Protein AF-A0A838PC04-F1 (afdb_monomer_lite)

Secondary structure (DSSP, 8-state):
-PPPPPHHHHHHHHHHHHTT-HHHHHHHHHTT------TT-S--HHHHHHHHT-HHHHHHHHHH---HHHHHHHHHHHHHTT-HHHHHHHHHTT--GGGS-HHHHHHTT-HHHHHHHHHTT---STT-HHHHHHHHHHHHHHHHHHHHHHHTTT---

Sequence (157 aa):
MSKTLSTAEAKHLLRLCKIGKLFEVQDWIASGNSLRVPAELKNTPLDVALDSGFHSLVELLVRNETSQDLKNRALRHSVYLKRLDFIELLVSHGADISSVPFIEVLQIWEPTIIRYFLDHGADFITDSPFAVAFNERIRTALRPWRESKEKYSNAAP

Foldseek 3Di:
DADEDDQVVQVVLLVCLLVVVQVVNVVCVVVVHDQHYDPVDPDGSLLSNVVNVPLSSNLVDLLSDPDLVVLQVSLLSCLVVVNVVSNVSSVVSPRDLQSHQLLSSVQSVDVVSNVVSVVVPHDCDVVNSVVVSVVVVCVVVVVVVVVCCVVCVVPDD

Structure (mmCIF, N/CA/C/O backbone):
data_AF-A0A838PC04-F1
#
_entry.id   AF-A0A838PC04-F1
#
loop_
_atom_site.group_PDB
_atom_site.id
_atom_site.type_symbol
_atom_site.label_atom_id
_atom_site.label_alt_id
_atom_site.label_comp_id
_atom_site.label_asym_id
_atom_site.label_entity_id
_atom_site.label_seq_id
_atom_site.pdbx_PDB_ins_code
_atom_site.Cartn_x
_atom_site.Cartn_y
_atom_site.Cartn_z
_atom_site.occupancy
_atom_site.B_iso_or_equiv
_atom_site.auth_seq_id
_atom_site.auth_comp_id
_atom_site.auth_asym_id
_atom_site.auth_atom_id
_atom_site.pdbx_PDB_model_num
ATOM 1 N N . MET A 1 1 ? -23.752 9.598 5.236 1.00 48.41 1 MET A N 1
ATOM 2 C CA . MET A 1 1 ? -22.393 10.177 5.139 1.00 48.41 1 MET A CA 1
ATOM 3 C C . MET A 1 1 ? -21.654 9.848 6.425 1.00 48.41 1 MET A C 1
ATOM 5 O O . MET A 1 1 ? -22.164 10.194 7.483 1.00 48.41 1 MET A O 1
ATOM 9 N N . SER A 1 2 ? -20.531 9.127 6.356 1.00 62.09 2 SER A N 1
ATOM 10 C CA . SER A 1 2 ? -19.748 8.790 7.553 1.00 62.09 2 SER A CA 1
ATOM 11 C C . SER A 1 2 ? -19.119 10.056 8.147 1.00 62.09 2 SER A C 1
ATOM 13 O O . SER A 1 2 ? -18.500 10.846 7.429 1.00 62.09 2 SER A O 1
ATOM 15 N N . LYS A 1 3 ? -19.333 10.277 9.445 1.00 86.19 3 LYS A N 1
ATOM 16 C CA . LYS A 1 3 ? -18.869 11.460 10.178 1.00 86.19 3 LYS A CA 1
ATOM 17 C C . LYS A 1 3 ? -17.352 11.375 10.385 1.00 86.19 3 LYS A C 1
ATOM 19 O O . LYS A 1 3 ? -16.835 10.309 10.704 1.00 86.19 3 LYS A O 1
ATOM 24 N N . THR A 1 4 ? -16.628 12.477 10.204 1.00 91.44 4 THR A N 1
ATOM 25 C CA . THR A 1 4 ? -15.207 12.551 10.588 1.00 91.44 4 THR A CA 1
ATOM 26 C C . THR A 1 4 ? -15.091 12.435 12.109 1.00 91.44 4 THR A C 1
ATOM 28 O O . THR A 1 4 ? -15.858 13.077 12.828 1.00 91.44 4 THR A O 1
ATOM 31 N N . LEU A 1 5 ? -14.159 11.613 12.593 1.00 94.31 5 LEU A N 1
ATOM 32 C CA . LEU A 1 5 ? -13.895 11.443 14.024 1.00 94.31 5 LEU A CA 1
ATOM 33 C C . LEU A 1 5 ? -13.408 12.750 14.662 1.00 94.31 5 LEU A C 1
ATOM 35 O O . LEU A 1 5 ? -12.771 13.567 13.999 1.00 94.31 5 LEU A O 1
ATOM 39 N N . SER A 1 6 ? -13.632 12.930 15.964 1.00 95.69 6 SER A N 1
ATOM 40 C CA . SER A 1 6 ? -12.895 13.952 16.715 1.00 95.69 6 SER A CA 1
ATOM 41 C C . SER A 1 6 ? -11.402 13.607 16.773 1.00 95.69 6 SER A C 1
ATOM 43 O O . SER A 1 6 ? -11.003 12.446 16.659 1.00 95.69 6 SER A O 1
ATOM 45 N N . THR A 1 7 ? -10.541 14.599 17.010 1.00 95.31 7 THR A N 1
ATOM 46 C CA . THR A 1 7 ? -9.091 14.366 17.130 1.00 95.31 7 THR A CA 1
ATOM 47 C C . THR A 1 7 ? -8.747 13.368 18.244 1.00 95.31 7 THR A C 1
ATOM 49 O O . THR A 1 7 ? -7.786 12.611 18.110 1.00 95.31 7 THR A O 1
ATOM 52 N N . ALA A 1 8 ? -9.513 13.348 19.341 1.00 95.94 8 ALA A N 1
ATOM 53 C CA . ALA A 1 8 ? -9.304 12.417 20.450 1.00 95.94 8 ALA A CA 1
ATOM 54 C C . ALA A 1 8 ? -9.661 10.973 20.060 1.00 95.94 8 ALA A C 1
ATOM 56 O O . ALA A 1 8 ? -8.845 10.072 20.256 1.00 95.94 8 ALA A O 1
ATOM 57 N N . GLU A 1 9 ? -10.828 10.765 19.442 1.00 96.44 9 GLU A N 1
ATOM 58 C CA . GLU A 1 9 ? -11.266 9.454 18.940 1.00 96.44 9 GLU A CA 1
ATOM 59 C C . GLU A 1 9 ? -10.328 8.933 17.851 1.00 96.44 9 GLU A C 1
ATOM 61 O O . GLU A 1 9 ? -9.904 7.782 17.897 1.00 96.44 9 GLU A O 1
ATOM 66 N N . ALA A 1 10 ? -9.928 9.794 16.913 1.00 96.69 10 ALA A N 1
ATOM 67 C CA . ALA A 1 10 ? -8.987 9.435 15.864 1.00 96.69 10 ALA A CA 1
ATOM 68 C C . ALA A 1 10 ? -7.638 8.998 16.450 1.00 96.69 10 ALA A C 1
ATOM 70 O O . ALA A 1 10 ? -7.128 7.938 16.100 1.00 96.69 10 ALA A O 1
ATOM 71 N N . LYS A 1 11 ? -7.072 9.754 17.401 1.00 96.81 11 LYS A N 1
ATOM 72 C CA . LYS A 1 11 ? -5.832 9.356 18.091 1.00 96.81 11 LYS A CA 1
ATOM 73 C C . LYS A 1 11 ? -5.985 8.033 18.839 1.00 96.81 11 LYS A C 1
ATOM 75 O O . LYS A 1 11 ? -5.044 7.241 18.850 1.00 96.81 11 LYS A O 1
ATOM 80 N N . HIS A 1 12 ? -7.140 7.793 19.456 1.00 97.38 12 HIS A N 1
ATOM 81 C CA . HIS A 1 12 ? -7.425 6.533 20.129 1.00 97.38 12 HIS A CA 1
ATOM 82 C C . HIS A 1 12 ? -7.448 5.361 19.137 1.00 97.38 12 HIS A C 1
ATOM 84 O O . HIS A 1 12 ? -6.694 4.407 19.322 1.00 97.38 12 HIS A O 1
ATOM 90 N N . LEU A 1 13 ? -8.198 5.475 18.038 1.00 97.38 13 LEU A N 1
ATOM 91 C CA . LEU A 1 13 ? -8.249 4.467 16.978 1.00 97.38 13 LEU A CA 1
ATOM 92 C C . LEU A 1 13 ? -6.863 4.191 16.374 1.00 97.38 13 LEU A C 1
ATOM 94 O O . LEU A 1 13 ? -6.455 3.037 16.249 1.00 97.38 13 LEU A O 1
ATOM 98 N N . LEU A 1 14 ? -6.097 5.240 16.052 1.00 97.12 14 LEU A N 1
ATOM 99 C CA . LEU A 1 14 ? -4.733 5.093 15.535 1.00 97.12 14 LEU A CA 1
ATOM 100 C C . LEU A 1 14 ? -3.818 4.391 16.544 1.00 97.12 14 LEU A C 1
ATOM 102 O O . LEU A 1 14 ? -2.966 3.596 16.150 1.00 97.12 14 LEU A O 1
ATOM 106 N N . ARG A 1 15 ? -3.995 4.644 17.848 1.00 97.25 15 ARG A N 1
ATOM 107 C CA . ARG A 1 15 ? -3.263 3.923 18.893 1.00 97.25 15 ARG A CA 1
ATOM 108 C C . ARG A 1 15 ? -3.620 2.442 18.871 1.00 97.25 15 ARG A C 1
ATOM 110 O O . ARG A 1 15 ? -2.690 1.646 18.842 1.00 97.25 15 ARG A O 1
ATOM 117 N N . LEU A 1 16 ? -4.907 2.082 18.846 1.00 97.38 16 LEU A N 1
ATOM 118 C CA . LEU A 1 16 ? -5.358 0.684 18.763 1.00 97.38 16 LEU A CA 1
ATOM 119 C C . LEU A 1 16 ? -4.746 -0.039 17.560 1.00 97.38 16 LEU A C 1
ATOM 121 O O . LEU A 1 16 ? -4.225 -1.143 17.714 1.00 97.38 16 LEU A O 1
ATOM 125 N N . CYS A 1 17 ? -4.726 0.623 16.399 1.00 96.94 17 CYS A N 1
ATOM 126 C CA . CYS A 1 17 ? -4.092 0.094 15.194 1.00 96.94 17 CYS A CA 1
ATOM 127 C C . CYS A 1 17 ? -2.588 -0.121 15.403 1.00 96.94 17 CYS A C 1
ATOM 129 O O . CYS A 1 17 ? -2.073 -1.203 15.142 1.00 96.94 17 CYS A O 1
ATOM 131 N N . LYS A 1 18 ? -1.892 0.878 15.961 1.00 95.62 18 LYS A N 1
ATOM 132 C CA . LYS A 1 18 ? -0.443 0.830 16.198 1.00 95.62 18 LYS A CA 1
ATOM 133 C C . LYS A 1 18 ? -0.023 -0.311 17.126 1.00 95.62 18 LYS A C 1
ATOM 135 O O . LYS A 1 18 ? 1.048 -0.876 16.939 1.00 95.62 18 LYS A O 1
ATOM 140 N N . ILE A 1 19 ? -0.831 -0.625 18.140 1.00 95.31 19 ILE A N 1
ATOM 141 C CA . ILE A 1 19 ? -0.557 -1.727 19.078 1.00 95.31 19 ILE A CA 1
ATOM 142 C C . ILE A 1 19 ? -1.196 -3.061 18.657 1.00 95.31 19 ILE A C 1
ATOM 144 O O . ILE A 1 19 ? -1.109 -4.027 19.409 1.00 95.31 19 ILE A O 1
ATOM 148 N N . GLY A 1 20 ? -1.831 -3.132 17.481 1.00 93.75 20 GLY A N 1
ATOM 149 C CA . GLY A 1 20 ? -2.353 -4.382 16.920 1.00 93.75 20 GLY A CA 1
ATOM 150 C C . GLY A 1 20 ? -3.580 -4.940 17.633 1.00 93.75 20 GLY A C 1
ATOM 151 O O . GLY A 1 20 ? -3.786 -6.152 17.645 1.00 93.75 20 GLY A O 1
ATOM 152 N N . LYS A 1 21 ? -4.408 -4.086 18.247 1.00 96.75 21 LYS A N 1
ATOM 153 C CA . LYS A 1 21 ? -5.631 -4.509 18.949 1.00 96.75 21 LYS A CA 1
ATOM 154 C C . LYS A 1 21 ? -6.759 -4.833 17.969 1.00 96.75 21 LYS A C 1
ATOM 156 O O . LYS A 1 21 ? -7.762 -4.132 17.917 1.00 96.75 21 LYS A O 1
ATOM 161 N N . LEU A 1 22 ? -6.581 -5.907 17.198 1.00 96.88 22 LEU A N 1
ATOM 162 C CA . LEU A 1 22 ? -7.477 -6.308 16.110 1.00 96.88 22 LEU A CA 1
ATOM 163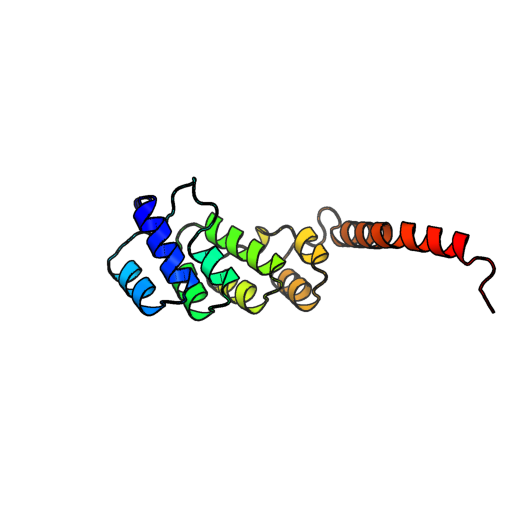 C C . LEU A 1 22 ? -8.944 -6.397 16.553 1.00 96.88 22 LEU A C 1
ATOM 165 O O . LEU A 1 22 ? -9.796 -5.800 15.907 1.00 96.88 22 LEU A O 1
ATOM 169 N N . PHE A 1 23 ? -9.222 -7.076 17.669 1.00 97.62 23 PHE A N 1
ATOM 170 C CA . PHE A 1 23 ? -10.588 -7.224 18.183 1.00 97.62 23 PHE A CA 1
ATOM 171 C C . PHE A 1 23 ? -11.209 -5.886 18.600 1.00 97.62 23 PHE A C 1
ATOM 173 O O . PHE A 1 23 ? -12.350 -5.617 18.258 1.00 97.62 23 PHE A O 1
ATOM 180 N N . GLU A 1 24 ? -10.442 -4.995 19.238 1.00 98.00 24 GLU A N 1
ATOM 181 C CA . GLU A 1 24 ? -10.946 -3.668 19.632 1.00 98.00 24 GLU A CA 1
ATOM 182 C C . GLU A 1 24 ? -11.255 -2.799 18.398 1.00 98.00 24 GLU A C 1
ATOM 184 O O . GLU A 1 24 ? -12.232 -2.053 18.384 1.00 98.00 24 GLU A O 1
ATOM 189 N N . VAL A 1 25 ? -10.459 -2.918 17.327 1.00 97.62 25 VAL A N 1
ATOM 190 C CA . VAL A 1 25 ? -10.735 -2.248 16.043 1.00 97.62 25 VAL A CA 1
ATOM 191 C C . VAL A 1 25 ? -11.940 -2.879 15.334 1.00 97.62 25 VAL A C 1
ATOM 193 O O . VAL A 1 25 ? -12.741 -2.169 14.729 1.00 97.62 25 VAL A O 1
ATOM 196 N N . GLN A 1 26 ? -12.106 -4.197 15.423 1.00 97.50 26 GLN A N 1
ATOM 197 C CA . GLN A 1 26 ? -13.269 -4.890 14.877 1.00 97.50 26 GLN A CA 1
ATOM 198 C C . GLN A 1 26 ? -14.557 -4.461 15.589 1.00 97.50 26 GLN A C 1
ATOM 200 O O . GLN A 1 26 ? -15.527 -4.120 14.915 1.00 97.50 26 GLN A O 1
ATOM 205 N N . ASP A 1 27 ? -14.546 -4.392 16.920 1.00 98.00 27 ASP A N 1
ATOM 206 C CA . ASP A 1 27 ? -15.670 -3.912 17.731 1.00 98.00 27 ASP A CA 1
ATOM 207 C C . ASP A 1 27 ? -15.985 -2.438 17.439 1.00 98.00 27 ASP A C 1
ATOM 209 O O . ASP A 1 27 ? -17.154 -2.050 17.333 1.00 98.00 27 ASP A O 1
ATOM 213 N N . TRP A 1 28 ? -14.947 -1.614 17.239 1.00 97.38 28 TRP A N 1
ATOM 214 C CA . TRP A 1 28 ? -15.085 -0.219 16.819 1.00 97.38 28 TRP A CA 1
ATOM 215 C C . TRP A 1 28 ? -15.880 -0.109 15.513 1.00 97.38 28 TRP A C 1
ATOM 217 O O . TRP A 1 28 ? -16.857 0.641 15.456 1.00 97.38 28 TRP A O 1
ATOM 227 N N . ILE A 1 29 ? -15.499 -0.884 14.491 1.00 96.06 29 ILE A N 1
ATOM 228 C CA . ILE A 1 29 ? -16.171 -0.920 13.182 1.00 96.06 29 ILE A CA 1
ATOM 229 C C . ILE A 1 29 ? -17.585 -1.504 13.303 1.00 96.06 29 ILE A C 1
ATOM 231 O O . ILE A 1 29 ? -18.527 -0.928 12.760 1.00 96.06 29 ILE A O 1
ATOM 235 N N . ALA A 1 30 ? -17.760 -2.607 14.037 1.00 96.19 30 ALA A N 1
ATOM 236 C CA . ALA A 1 30 ? -19.053 -3.270 14.228 1.00 96.19 30 ALA A CA 1
ATOM 237 C C . ALA A 1 30 ? -20.082 -2.366 14.926 1.00 96.19 30 ALA A C 1
ATOM 239 O O . ALA A 1 30 ? -21.275 -2.447 14.645 1.00 96.19 30 ALA A O 1
ATOM 240 N N . SER A 1 31 ? -19.612 -1.450 15.775 1.00 95.94 31 SER A N 1
ATOM 241 C CA . SER A 1 31 ? -20.437 -0.420 16.416 1.00 95.94 31 SER A CA 1
ATOM 242 C C . SER A 1 31 ? -20.836 0.726 15.469 1.00 95.94 31 SER A C 1
ATOM 244 O O . SER A 1 31 ? -21.484 1.681 15.894 1.00 95.94 31 SER A O 1
ATOM 246 N N . GLY A 1 32 ? -20.441 0.671 14.193 1.00 93.25 32 GLY A N 1
ATOM 247 C CA . GLY A 1 32 ? -20.729 1.695 13.190 1.00 93.25 32 GLY A CA 1
ATOM 248 C C . GLY A 1 32 ? -19.874 2.956 13.326 1.00 93.25 32 GLY A C 1
ATOM 249 O O . GLY A 1 32 ? -20.206 3.985 12.729 1.00 93.25 32 GLY A O 1
ATOM 250 N N . ASN A 1 33 ? -18.785 2.911 14.103 1.00 94.19 33 ASN A N 1
ATOM 251 C CA . ASN A 1 33 ? -17.891 4.055 14.217 1.00 94.19 33 ASN A CA 1
ATOM 252 C C . ASN A 1 33 ? -17.125 4.282 12.910 1.00 94.19 33 ASN A C 1
ATOM 254 O O . ASN A 1 33 ? -16.757 3.358 12.185 1.00 94.19 33 ASN A O 1
ATOM 258 N N . SER A 1 34 ? -16.841 5.550 12.633 1.00 94.06 34 SER A N 1
ATOM 259 C CA . SER A 1 34 ? -16.087 5.952 11.451 1.00 94.06 34 SER A CA 1
ATOM 260 C C . SER A 1 34 ? -14.608 5.564 11.551 1.00 94.06 34 SER A C 1
ATOM 262 O O . SER A 1 34 ? -14.031 5.544 12.638 1.00 94.06 34 SER A O 1
ATOM 264 N N . LEU A 1 35 ? -13.983 5.323 10.397 1.00 95.06 35 LEU A N 1
ATOM 265 C CA . LEU A 1 35 ? -12.526 5.215 10.234 1.00 95.06 35 LEU A CA 1
ATOM 266 C C . LEU A 1 35 ? -11.894 6.534 9.756 1.00 95.06 35 LEU A C 1
ATOM 268 O O . LEU A 1 35 ? -10.671 6.660 9.680 1.00 95.06 35 LEU A O 1
ATOM 272 N N . ARG A 1 36 ? -12.721 7.535 9.427 1.00 94.62 36 ARG A N 1
ATOM 273 C CA . ARG A 1 36 ? -12.270 8.794 8.836 1.00 94.62 36 ARG A CA 1
ATOM 274 C C . ARG A 1 36 ? -11.641 9.691 9.894 1.00 94.62 36 ARG A C 1
ATOM 276 O O . ARG A 1 36 ? -12.333 10.246 10.750 1.00 94.62 36 ARG A O 1
ATOM 283 N N . VAL A 1 37 ? -10.334 9.880 9.779 1.00 94.62 37 VAL A N 1
ATOM 284 C CA . VAL A 1 37 ? -9.558 10.779 10.636 1.00 94.62 37 VAL A CA 1
ATOM 285 C C . VAL A 1 37 ? -9.630 12.235 10.144 1.00 94.62 37 VAL A C 1
ATOM 287 O O . VAL A 1 37 ? -9.805 12.465 8.943 1.00 94.62 37 VAL A O 1
ATOM 290 N N . PRO A 1 38 ? -9.501 13.228 11.043 1.00 93.44 38 PRO A N 1
ATOM 291 C CA . PRO A 1 38 ? -9.331 14.629 10.666 1.00 93.44 38 PRO A CA 1
ATOM 292 C C . PRO A 1 38 ? -8.104 14.866 9.787 1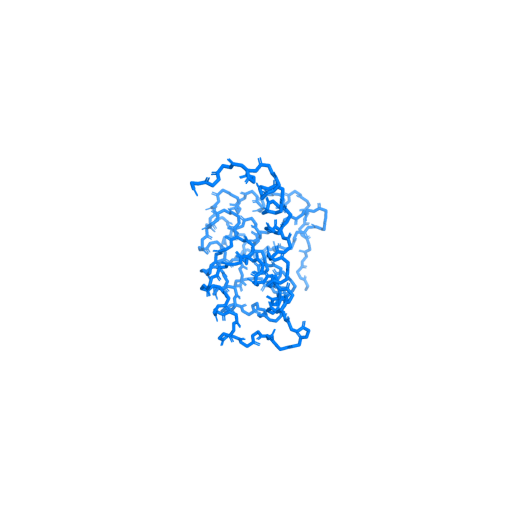.00 93.44 38 PRO A C 1
ATOM 294 O O . PRO A 1 38 ? -7.093 14.178 9.928 1.00 93.44 38 PRO A O 1
ATOM 297 N N . ALA A 1 39 ? -8.165 15.893 8.937 1.00 89.50 39 ALA A N 1
ATOM 298 C CA . ALA A 1 39 ? -7.077 16.244 8.023 1.00 89.50 39 ALA A CA 1
ATOM 299 C C . ALA A 1 39 ? -5.799 16.700 8.751 1.00 89.50 39 ALA A C 1
ATOM 301 O O . ALA A 1 39 ? -4.708 16.607 8.194 1.00 89.50 39 ALA A O 1
ATOM 302 N N . GLU A 1 40 ? -5.911 17.165 10.002 1.00 92.00 40 GLU A N 1
ATOM 303 C CA . GLU A 1 40 ? -4.742 17.543 10.809 1.00 92.00 40 GLU A CA 1
ATOM 304 C C . GLU A 1 40 ? -3.866 16.335 11.191 1.00 92.00 40 GLU A C 1
ATOM 306 O O . GLU A 1 40 ? -2.699 16.501 11.558 1.00 92.00 40 GLU A O 1
ATOM 311 N N . LEU A 1 41 ? -4.409 15.113 11.126 1.00 91.62 41 LEU A N 1
ATOM 312 C CA . LEU A 1 41 ? -3.648 13.890 11.350 1.00 91.62 41 LEU A CA 1
ATOM 313 C C . LEU A 1 41 ? -3.067 13.386 10.028 1.00 91.62 41 LEU A C 1
ATOM 315 O O . LEU A 1 41 ? -3.781 13.139 9.063 1.00 91.62 41 LEU A O 1
ATOM 319 N N . LYS A 1 42 ? -1.746 13.181 10.012 1.00 89.81 42 LYS A N 1
ATOM 320 C CA . LYS A 1 42 ? -1.024 12.709 8.820 1.00 89.81 42 LYS A CA 1
ATOM 321 C C . LYS A 1 42 ? -1.399 11.275 8.424 1.00 89.81 42 LYS A C 1
ATOM 323 O O . LYS A 1 42 ? -1.472 10.957 7.238 1.00 89.81 42 LYS A O 1
ATOM 328 N N . ASN A 1 43 ? -1.644 10.424 9.419 1.00 92.81 43 ASN A N 1
ATOM 329 C CA . ASN A 1 43 ? -1.843 8.993 9.215 1.00 92.81 43 ASN A CA 1
ATOM 330 C C . ASN A 1 43 ? -3.312 8.616 9.389 1.00 92.81 43 ASN A C 1
ATOM 332 O O . ASN A 1 43 ? -3.978 9.065 10.323 1.00 92.81 43 ASN A O 1
ATOM 336 N N . THR A 1 44 ? -3.779 7.739 8.512 1.00 94.88 44 THR A N 1
ATOM 337 C CA . THR A 1 44 ? -5.046 7.022 8.637 1.00 94.88 44 THR A CA 1
ATOM 338 C C . THR A 1 44 ? -4.827 5.696 9.370 1.00 94.88 44 THR A C 1
ATOM 340 O O . THR A 1 44 ? -3.680 5.261 9.528 1.00 94.88 44 THR A O 1
ATOM 343 N N . PRO A 1 45 ? -5.902 5.020 9.813 1.00 96.44 45 PRO A N 1
ATOM 344 C CA . PRO A 1 45 ? -5.794 3.678 10.372 1.00 96.44 45 PRO A CA 1
ATOM 345 C C . PRO A 1 45 ? -5.069 2.712 9.430 1.00 96.44 45 PRO A C 1
ATOM 347 O O . PRO A 1 45 ? -4.246 1.922 9.887 1.00 96.44 45 PRO A O 1
ATOM 350 N N . LEU A 1 46 ? -5.327 2.817 8.119 1.00 96.25 46 LEU A N 1
ATOM 351 C CA . LEU A 1 46 ? -4.747 1.929 7.118 1.00 96.25 46 LEU A CA 1
ATOM 352 C C . LEU A 1 46 ? -3.232 2.139 6.972 1.00 96.25 46 LEU A C 1
ATOM 354 O O . LEU A 1 46 ? -2.507 1.152 6.917 1.00 96.25 46 LEU A O 1
ATOM 358 N N . ASP A 1 47 ? -2.723 3.381 7.015 1.00 96.12 47 ASP A N 1
ATOM 359 C CA . ASP A 1 47 ? -1.262 3.600 6.991 1.00 96.12 47 ASP A CA 1
ATOM 360 C C . ASP A 1 47 ? -0.590 3.026 8.239 1.00 96.12 47 ASP A C 1
ATOM 362 O O . ASP A 1 47 ? 0.437 2.367 8.135 1.00 96.12 47 ASP A O 1
ATOM 366 N N . VAL A 1 48 ? -1.192 3.228 9.418 1.00 96.75 48 VAL A N 1
ATOM 367 C CA . VAL A 1 48 ? -0.643 2.689 10.670 1.00 96.75 48 VAL A CA 1
ATOM 368 C C . VAL A 1 48 ? -0.616 1.161 10.641 1.00 96.75 48 VAL A C 1
ATOM 370 O O . VAL A 1 48 ? 0.344 0.552 11.114 1.00 96.75 48 VAL A O 1
ATOM 373 N N . ALA A 1 49 ? -1.651 0.531 10.084 1.00 96.81 49 ALA A N 1
ATOM 374 C CA . ALA A 1 49 ? -1.695 -0.915 9.929 1.00 96.81 49 ALA A CA 1
ATOM 375 C C . ALA A 1 49 ? -0.596 -1.423 8.980 1.00 96.81 49 ALA A C 1
ATOM 377 O O . ALA A 1 49 ? 0.087 -2.387 9.328 1.00 96.81 49 ALA A O 1
ATOM 378 N N . LEU A 1 50 ? -0.367 -0.741 7.851 1.00 97.62 50 LEU A N 1
ATOM 379 C CA . LEU A 1 50 ? 0.724 -1.060 6.923 1.00 97.62 50 LEU A CA 1
ATOM 380 C C . LEU A 1 50 ? 2.098 -0.939 7.597 1.00 97.62 50 LEU A C 1
ATOM 382 O O . LEU A 1 50 ? 2.886 -1.882 7.534 1.00 97.62 50 LEU A O 1
ATOM 386 N N . ASP A 1 51 ? 2.345 0.161 8.315 1.00 96.12 51 ASP A N 1
ATOM 387 C CA . ASP A 1 51 ? 3.601 0.400 9.043 1.00 96.12 51 ASP A CA 1
ATOM 388 C C . ASP A 1 51 ? 3.864 -0.661 10.120 1.00 96.12 51 ASP A C 1
ATOM 390 O O . ASP A 1 51 ? 5.002 -1.065 10.353 1.00 96.12 51 ASP A O 1
ATOM 394 N N . SER A 1 52 ? 2.808 -1.125 10.794 1.00 92.44 52 SER A N 1
ATOM 395 C CA . SER A 1 52 ? 2.918 -2.168 11.823 1.00 92.44 52 SER A CA 1
ATOM 396 C C . SER A 1 52 ? 3.118 -3.577 11.255 1.00 92.44 52 SER A C 1
ATOM 398 O O . SER A 1 52 ? 3.521 -4.479 11.986 1.00 92.44 52 SER A O 1
ATOM 400 N N . GLY A 1 53 ? 2.842 -3.788 9.964 1.00 90.62 53 GLY A N 1
ATOM 401 C CA . GLY A 1 53 ? 2.966 -5.091 9.315 1.00 90.62 53 GLY A CA 1
ATOM 402 C C . GLY A 1 53 ? 1.850 -6.089 9.656 1.00 90.62 53 GLY A C 1
ATOM 403 O O . GLY A 1 53 ? 1.954 -7.260 9.290 1.00 90.62 53 GLY A O 1
ATOM 404 N N . PHE A 1 54 ? 0.783 -5.664 10.339 1.00 90.19 54 PHE A N 1
ATOM 405 C CA . PHE A 1 54 ? -0.298 -6.547 10.783 1.00 90.19 54 PHE A CA 1
ATOM 406 C C . PHE A 1 54 ? -1.298 -6.844 9.664 1.00 90.19 54 PHE A C 1
ATOM 408 O O . PHE A 1 54 ? -2.298 -6.149 9.501 1.00 90.19 54 PHE A O 1
ATOM 415 N N . HIS A 1 55 ? -1.054 -7.926 8.925 1.00 94.50 55 HIS A N 1
ATOM 416 C CA . HIS A 1 55 ? -1.832 -8.303 7.741 1.00 94.50 55 HIS A CA 1
ATOM 417 C C . HIS A 1 55 ? -3.347 -8.384 7.990 1.00 94.50 55 HIS A C 1
ATOM 419 O O . HIS A 1 55 ? -4.113 -7.745 7.277 1.00 94.50 55 HIS A O 1
ATOM 425 N N . SER A 1 56 ? -3.790 -9.059 9.056 1.00 96.69 56 SER A N 1
ATOM 426 C CA . SER A 1 56 ? -5.222 -9.153 9.392 1.00 96.69 56 SER A CA 1
ATOM 427 C C . SER A 1 56 ? -5.862 -7.798 9.706 1.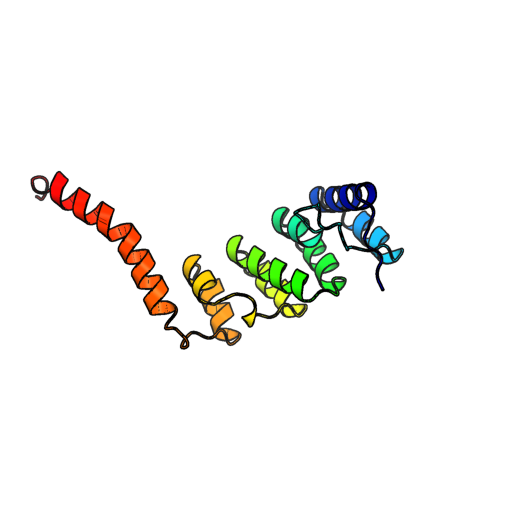00 96.69 56 SER A C 1
ATOM 429 O O . SER A 1 56 ? -7.048 -7.601 9.454 1.00 96.69 56 SER A O 1
ATOM 431 N N . LEU A 1 57 ? -5.091 -6.851 10.248 1.00 97.56 57 LEU A N 1
ATOM 432 C CA . LEU A 1 57 ? -5.578 -5.499 10.507 1.00 97.56 57 LEU A CA 1
ATOM 433 C C . LEU A 1 57 ? -5.675 -4.692 9.208 1.00 97.56 57 LEU A C 1
ATOM 435 O O . LEU A 1 57 ? -6.663 -3.990 9.011 1.00 97.56 57 LEU A O 1
ATOM 439 N N . VAL A 1 58 ? -4.688 -4.815 8.313 1.00 97.94 58 VAL A N 1
ATOM 440 C CA . VAL A 1 58 ? -4.738 -4.205 6.974 1.00 97.94 58 VAL A CA 1
ATOM 441 C C . VAL A 1 58 ? -5.958 -4.720 6.215 1.00 97.94 58 VAL A C 1
ATOM 443 O O . VAL A 1 58 ? -6.729 -3.918 5.695 1.00 97.94 58 VAL A O 1
ATOM 446 N N . GLU A 1 59 ? -6.179 -6.036 6.218 1.00 97.94 59 GLU A N 1
ATOM 447 C CA . GLU A 1 59 ? -7.323 -6.681 5.572 1.00 97.94 59 GLU A CA 1
ATOM 448 C C . GLU A 1 59 ? -8.658 -6.201 6.159 1.00 97.94 59 GLU A C 1
ATOM 450 O O . GLU A 1 59 ? -9.559 -5.808 5.416 1.00 97.94 59 GLU A O 1
ATOM 455 N N . LEU A 1 60 ? -8.781 -6.165 7.491 1.00 98.00 60 LEU A N 1
ATOM 456 C CA . LEU A 1 60 ? -9.973 -5.652 8.166 1.00 98.00 60 LEU A CA 1
ATOM 457 C C . LEU A 1 60 ? -10.270 -4.203 7.756 1.00 98.00 60 LEU A C 1
ATOM 459 O O . LEU A 1 60 ? -11.416 -3.867 7.454 1.00 98.00 60 LEU A O 1
ATOM 463 N N . LEU A 1 61 ? -9.249 -3.345 7.743 1.00 97.69 61 LEU A N 1
ATOM 464 C CA . LEU A 1 61 ? -9.408 -1.926 7.448 1.00 97.69 61 LEU A CA 1
ATOM 465 C C . LEU A 1 61 ? -9.712 -1.676 5.969 1.00 97.69 61 LEU A C 1
ATOM 467 O O . LEU A 1 61 ? -10.652 -0.944 5.681 1.00 97.69 61 LEU A O 1
ATOM 471 N N . VAL A 1 62 ? -8.994 -2.300 5.027 1.00 97.88 62 VAL A N 1
ATOM 472 C CA . VAL A 1 62 ? -9.230 -2.081 3.587 1.00 97.88 62 VAL A CA 1
ATOM 473 C C . VAL A 1 62 ? -10.607 -2.585 3.146 1.00 97.88 62 VAL A C 1
ATOM 475 O O . VAL A 1 62 ? -11.256 -1.944 2.317 1.00 97.88 62 VAL A O 1
ATOM 478 N N . ARG A 1 63 ? -11.100 -3.683 3.737 1.00 97.06 63 ARG A N 1
ATOM 479 C CA . ARG A 1 63 ? -12.455 -4.205 3.486 1.00 97.06 63 ARG A CA 1
ATOM 480 C C . ARG A 1 63 ? -13.551 -3.224 3.899 1.00 97.06 63 ARG A C 1
ATOM 482 O O . ARG A 1 63 ? -14.597 -3.191 3.260 1.00 97.06 63 ARG A O 1
ATOM 489 N N . ASN A 1 64 ? -13.308 -2.442 4.950 1.00 96.38 64 ASN A N 1
ATOM 490 C CA . ASN A 1 64 ? -14.250 -1.451 5.478 1.00 96.38 64 ASN A CA 1
ATOM 491 C C . ASN A 1 64 ? -13.947 -0.018 5.008 1.00 96.38 64 ASN A C 1
ATOM 493 O O . ASN A 1 64 ? -14.679 0.913 5.346 1.00 96.38 64 ASN A O 1
ATOM 497 N N . GLU A 1 65 ? -12.886 0.176 4.225 1.00 95.25 65 GLU A N 1
ATOM 498 C CA . GLU A 1 65 ? -12.551 1.465 3.641 1.00 95.25 65 GLU A CA 1
ATOM 499 C C . GLU A 1 65 ? -13.412 1.709 2.399 1.00 95.25 65 GLU A C 1
ATOM 501 O O . GLU A 1 65 ? -13.474 0.898 1.472 1.00 95.25 65 GLU A O 1
ATOM 506 N N . THR A 1 66 ? -14.077 2.859 2.379 1.00 92.00 66 THR A N 1
ATOM 507 C CA . THR A 1 66 ? -14.985 3.258 1.293 1.00 92.00 66 THR A CA 1
ATOM 508 C C . THR A 1 66 ? -14.367 4.317 0.390 1.00 92.00 66 THR A C 1
ATOM 510 O O . THR A 1 66 ? -14.829 4.511 -0.731 1.00 92.00 66 THR A O 1
ATOM 513 N N . SER A 1 67 ? -13.311 4.992 0.847 1.00 94.75 67 SER A N 1
ATOM 514 C CA . SER A 1 67 ? -12.594 5.992 0.069 1.00 94.75 67 SER A CA 1
ATOM 515 C C . SER A 1 67 ? -11.593 5.340 -0.883 1.00 94.75 67 SER A C 1
ATOM 517 O O . SER A 1 67 ? -10.589 4.769 -0.450 1.00 94.75 67 SER A O 1
ATOM 519 N N . GLN A 1 68 ? -11.832 5.488 -2.189 1.00 96.62 68 GLN A N 1
ATOM 520 C CA . GLN A 1 68 ? -10.893 5.041 -3.219 1.00 96.62 68 GLN A CA 1
ATOM 521 C C . GLN A 1 68 ? -9.533 5.735 -3.083 1.00 96.62 68 GLN A C 1
ATOM 523 O O . GLN A 1 68 ? -8.497 5.084 -3.187 1.00 96.62 68 GLN A O 1
ATOM 528 N N . ASP A 1 69 ? -9.526 7.031 -2.763 1.00 96.06 69 ASP A N 1
ATOM 529 C CA . ASP A 1 69 ? -8.293 7.803 -2.579 1.00 96.06 69 ASP A CA 1
ATOM 530 C C . ASP A 1 69 ? -7.425 7.230 -1.453 1.00 96.06 69 ASP A C 1
ATOM 532 O O . ASP A 1 69 ? -6.200 7.183 -1.566 1.00 96.06 69 ASP A O 1
ATOM 536 N N . LEU A 1 70 ? -8.049 6.752 -0.368 1.00 96.06 70 LEU A N 1
ATOM 537 C CA . LEU A 1 70 ? -7.321 6.138 0.742 1.00 96.06 70 LEU A CA 1
ATOM 538 C C . LEU A 1 70 ? -6.781 4.754 0.375 1.00 96.06 70 LEU A C 1
ATOM 540 O O . LEU A 1 70 ? -5.639 4.452 0.723 1.00 96.06 70 LEU A O 1
ATOM 544 N N . LYS A 1 71 ? -7.538 3.946 -0.380 1.00 97.62 71 LYS A N 1
ATOM 545 C CA . LYS A 1 71 ? -7.051 2.662 -0.914 1.00 97.62 71 LYS A CA 1
ATOM 546 C C . LYS A 1 71 ? -5.868 2.852 -1.862 1.00 97.62 71 LYS A C 1
ATOM 548 O O . LYS A 1 71 ? -4.850 2.181 -1.713 1.00 97.62 71 LYS A O 1
ATOM 553 N N . ASN A 1 72 ? -5.967 3.808 -2.780 1.00 98.06 72 ASN A N 1
ATOM 554 C CA . ASN A 1 72 ? -4.912 4.140 -3.736 1.00 98.06 72 ASN A CA 1
ATOM 555 C C . ASN A 1 72 ? -3.657 4.673 -3.028 1.00 98.06 72 ASN A C 1
ATOM 557 O O . ASN A 1 72 ? -2.536 4.256 -3.322 1.00 98.06 72 ASN A O 1
ATOM 561 N N . ARG A 1 73 ? -3.830 5.537 -2.019 1.00 96.88 73 ARG A N 1
ATOM 562 C CA . ARG A 1 73 ? -2.713 5.995 -1.185 1.00 96.88 73 ARG A CA 1
ATOM 563 C C . ARG A 1 73 ? -2.040 4.839 -0.447 1.00 96.88 73 ARG A C 1
ATOM 565 O O . ARG A 1 73 ? -0.813 4.774 -0.425 1.00 96.88 73 ARG A O 1
ATOM 572 N N . ALA A 1 74 ? -2.821 3.932 0.137 1.00 97.69 74 ALA A N 1
ATOM 573 C CA . ALA A 1 74 ? -2.308 2.748 0.820 1.00 97.69 74 ALA A CA 1
ATOM 574 C C . ALA A 1 74 ? -1.544 1.817 -0.136 1.00 97.69 74 ALA A C 1
ATOM 576 O O . ALA A 1 74 ? -0.500 1.274 0.234 1.00 97.69 74 ALA A O 1
ATOM 577 N N . LEU A 1 75 ? -2.013 1.676 -1.381 1.00 98.56 75 LEU A N 1
ATOM 578 C CA . LEU A 1 75 ? -1.330 0.900 -2.417 1.00 98.56 75 LEU A CA 1
ATOM 579 C C . LEU A 1 75 ? 0.042 1.504 -2.722 1.00 98.56 75 LEU A C 1
ATOM 581 O O . LEU A 1 75 ? 1.056 0.813 -2.629 1.00 98.56 75 LEU A O 1
ATOM 585 N N . ARG A 1 76 ? 0.089 2.813 -2.986 1.00 98.19 76 ARG A N 1
ATOM 586 C CA . ARG A 1 76 ? 1.340 3.551 -3.195 1.00 98.19 76 ARG A CA 1
ATOM 587 C C . ARG A 1 76 ? 2.291 3.421 -2.001 1.00 98.19 76 ARG A C 1
ATOM 589 O O . ARG A 1 76 ? 3.485 3.208 -2.184 1.00 98.19 76 ARG A O 1
ATOM 596 N N . HIS A 1 77 ? 1.775 3.503 -0.775 1.00 97.62 77 HIS A N 1
ATOM 597 C CA . HIS A 1 77 ? 2.577 3.302 0.432 1.00 97.62 77 HIS A CA 1
ATOM 598 C C . HIS A 1 77 ? 3.183 1.886 0.480 1.00 97.62 77 HIS A C 1
ATOM 600 O O . HIS A 1 77 ? 4.379 1.736 0.721 1.00 97.62 77 HIS A O 1
ATOM 606 N N . SER A 1 78 ? 2.403 0.855 0.152 1.00 98.12 78 SER A N 1
ATOM 607 C CA . SER A 1 78 ? 2.863 -0.543 0.124 1.00 98.12 78 SER A CA 1
ATOM 608 C C . SER A 1 78 ? 3.965 -0.801 -0.913 1.00 98.12 78 SER A C 1
ATOM 610 O O . SER A 1 78 ? 4.857 -1.618 -0.668 1.00 98.12 78 SER A O 1
ATOM 612 N N . VAL A 1 79 ? 3.964 -0.057 -2.028 1.00 98.44 79 VAL A N 1
ATOM 613 C CA . VAL A 1 79 ? 5.062 -0.044 -3.015 1.00 98.44 79 VAL A CA 1
ATOM 614 C C . VAL A 1 79 ? 6.357 0.465 -2.383 1.00 98.44 79 VAL A C 1
ATOM 616 O O . VAL A 1 79 ? 7.383 -0.207 -2.485 1.00 98.44 79 VAL A O 1
ATOM 619 N N . TYR A 1 80 ? 6.325 1.589 -1.659 1.00 97.56 80 TYR A N 1
ATOM 620 C CA . TYR A 1 80 ? 7.512 2.109 -0.965 1.00 97.56 80 TYR A CA 1
ATOM 621 C C . TYR A 1 80 ? 7.993 1.204 0.175 1.00 97.56 80 TYR A C 1
ATOM 623 O O . TYR A 1 80 ? 9.199 1.098 0.398 1.00 97.56 80 TYR A O 1
ATOM 631 N N . LEU A 1 81 ? 7.076 0.514 0.859 1.00 96.88 81 LEU A N 1
ATOM 632 C CA . LEU A 1 81 ? 7.416 -0.510 1.853 1.00 96.88 81 LEU A CA 1
ATOM 633 C C . LEU A 1 81 ? 7.996 -1.785 1.221 1.00 96.88 81 LEU A C 1
ATOM 635 O O . LEU A 1 81 ? 8.513 -2.632 1.948 1.00 96.88 81 LEU A O 1
ATOM 639 N N . LYS A 1 82 ? 7.921 -1.932 -0.111 1.00 97.62 82 LYS A N 1
ATOM 640 C CA . LYS A 1 82 ? 8.342 -3.123 -0.864 1.00 97.62 82 LYS A CA 1
ATOM 641 C C . LYS A 1 82 ? 7.619 -4.395 -0.406 1.00 97.62 82 LYS A C 1
ATOM 643 O O . LYS A 1 82 ? 8.197 -5.480 -0.360 1.00 97.62 82 LYS A O 1
ATOM 648 N N . ARG A 1 83 ? 6.338 -4.261 -0.053 1.00 97.81 83 ARG A N 1
ATOM 649 C CA . ARG A 1 83 ? 5.500 -5.339 0.491 1.00 97.81 83 ARG A CA 1
ATOM 650 C C . ARG A 1 83 ? 4.491 -5.815 -0.543 1.00 97.81 83 ARG A C 1
ATOM 652 O O . ARG A 1 83 ? 3.375 -5.306 -0.607 1.00 97.81 83 ARG A O 1
ATOM 659 N N . LEU A 1 84 ? 4.900 -6.793 -1.355 1.00 98.31 84 LEU A N 1
ATOM 660 C CA . LEU A 1 84 ? 4.042 -7.379 -2.389 1.00 98.31 84 LEU A CA 1
ATOM 661 C C . LEU A 1 84 ? 2.747 -7.962 -1.812 1.00 98.31 84 LEU A C 1
ATOM 663 O O . LEU A 1 84 ? 1.689 -7.765 -2.388 1.00 98.31 84 LEU A O 1
ATOM 667 N N . ASP A 1 85 ? 2.815 -8.588 -0.640 1.00 98.25 85 ASP A N 1
ATOM 668 C CA . ASP A 1 85 ? 1.650 -9.143 0.050 1.00 98.25 85 ASP A CA 1
ATOM 669 C C . ASP A 1 85 ? 0.588 -8.079 0.376 1.00 98.25 85 ASP A C 1
ATOM 671 O O . ASP A 1 85 ? -0.609 -8.340 0.280 1.00 98.25 85 ASP A O 1
ATOM 675 N N . PHE A 1 86 ? 1.002 -6.855 0.716 1.00 98.56 86 PHE A N 1
ATOM 676 C CA . PHE A 1 86 ? 0.073 -5.739 0.911 1.00 98.56 86 PHE A CA 1
ATOM 677 C C . PHE A 1 86 ? -0.415 -5.136 -0.401 1.00 98.56 86 PHE A C 1
ATOM 679 O O . PHE A 1 86 ? -1.575 -4.743 -0.484 1.00 98.56 86 PHE A O 1
ATOM 686 N N . ILE A 1 87 ? 0.430 -5.093 -1.432 1.00 98.69 87 ILE A N 1
ATOM 687 C CA . ILE A 1 87 ? 0.029 -4.667 -2.779 1.00 98.69 87 ILE A CA 1
ATOM 688 C C . ILE A 1 87 ? -1.089 -5.579 -3.299 1.00 98.69 87 ILE A C 1
ATOM 690 O O . ILE A 1 87 ? -2.150 -5.085 -3.676 1.00 98.69 87 ILE A O 1
ATOM 694 N N . GLU A 1 88 ? -0.884 -6.895 -3.247 1.00 98.56 88 GLU A N 1
ATOM 695 C CA . GLU A 1 88 ? -1.866 -7.912 -3.636 1.00 98.56 88 GLU A CA 1
ATOM 696 C C . GLU A 1 88 ? -3.168 -7.764 -2.847 1.00 98.56 88 GLU A C 1
ATOM 698 O O . GLU A 1 88 ? -4.249 -7.664 -3.433 1.00 98.56 88 GLU A O 1
ATOM 703 N N . LEU A 1 89 ? -3.067 -7.666 -1.518 1.00 98.50 89 LEU A N 1
ATOM 704 C CA . LEU A 1 89 ? -4.225 -7.510 -0.644 1.00 98.50 89 LEU A CA 1
ATOM 705 C C . LEU A 1 89 ? -5.036 -6.249 -0.982 1.00 98.50 89 LEU A C 1
ATOM 707 O O . LEU A 1 89 ? -6.258 -6.317 -1.118 1.00 98.50 89 LEU A O 1
ATOM 711 N N . LEU A 1 90 ? -4.383 -5.099 -1.147 1.00 98.50 90 LEU A N 1
ATOM 712 C CA . LEU A 1 90 ? -5.059 -3.834 -1.437 1.00 98.50 90 LEU A CA 1
ATOM 713 C C . LEU A 1 90 ? -5.719 -3.841 -2.821 1.00 98.50 90 LEU A C 1
ATOM 715 O O . LEU A 1 90 ? -6.864 -3.400 -2.945 1.00 98.50 90 LEU A O 1
ATOM 719 N N . VAL A 1 91 ? -5.041 -4.378 -3.842 1.00 98.38 91 VAL A N 1
ATOM 720 C CA . VAL A 1 91 ? -5.598 -4.523 -5.199 1.00 98.38 91 VAL A CA 1
ATOM 721 C C . VAL A 1 91 ? -6.794 -5.476 -5.194 1.00 98.38 91 VAL A C 1
ATOM 723 O O . VAL A 1 91 ? -7.833 -5.148 -5.764 1.00 98.38 91 VAL A O 1
ATOM 726 N N . SER A 1 92 ? -6.722 -6.594 -4.460 1.00 98.00 92 SER A N 1
ATOM 727 C CA . SER A 1 92 ? -7.853 -7.524 -4.303 1.00 98.00 92 SER A CA 1
ATOM 728 C C . SER A 1 92 ? -9.085 -6.879 -3.647 1.00 98.00 92 SER A C 1
ATOM 730 O O . SER A 1 92 ? -10.217 -7.305 -3.875 1.00 98.00 92 SER A O 1
ATOM 732 N N . HIS A 1 93 ? -8.877 -5.803 -2.880 1.00 98.06 93 HIS A N 1
ATOM 733 C CA . HIS A 1 93 ? -9.924 -5.002 -2.248 1.00 98.06 93 HIS A CA 1
ATOM 734 C C . HIS A 1 93 ? -10.233 -3.685 -2.983 1.00 98.06 93 HIS A C 1
ATOM 736 O O . HIS A 1 93 ? -10.880 -2.788 -2.424 1.00 98.06 93 HIS A O 1
ATOM 742 N N . GLY A 1 94 ? -9.843 -3.594 -4.256 1.00 97.00 94 GLY A N 1
ATOM 743 C CA . GLY A 1 94 ? -10.265 -2.551 -5.187 1.00 97.00 94 GLY A CA 1
ATOM 744 C C . GLY A 1 94 ? -9.360 -1.324 -5.246 1.00 97.00 94 GLY A C 1
ATOM 745 O O . GLY A 1 94 ? -9.776 -0.323 -5.822 1.00 97.00 94 GLY A O 1
ATOM 746 N N . ALA A 1 95 ? -8.155 -1.355 -4.668 1.00 98.06 95 ALA A N 1
ATOM 747 C CA . ALA A 1 95 ? -7.164 -0.319 -4.955 1.00 98.06 95 ALA A CA 1
ATOM 748 C C . ALA A 1 95 ? -6.797 -0.347 -6.448 1.00 98.06 95 ALA A C 1
ATOM 750 O O . ALA A 1 95 ? -6.578 -1.411 -7.026 1.00 98.06 95 ALA A O 1
ATOM 751 N N . ASP A 1 96 ? -6.738 0.827 -7.067 1.00 97.69 96 ASP A N 1
ATOM 752 C CA . ASP A 1 96 ? -6.498 0.961 -8.500 1.00 97.69 96 ASP A CA 1
ATOM 753 C C . ASP A 1 96 ? -4.998 0.893 -8.793 1.00 97.69 96 ASP A C 1
ATOM 755 O O . ASP A 1 96 ? -4.235 1.765 -8.372 1.00 97.69 96 ASP A O 1
ATOM 759 N N . ILE A 1 97 ? -4.578 -0.125 -9.545 1.00 96.88 97 ILE A N 1
ATOM 760 C CA . ILE A 1 97 ? -3.180 -0.327 -9.938 1.00 96.88 97 ILE A CA 1
ATOM 761 C C . ILE A 1 97 ? -2.604 0.882 -10.689 1.00 96.88 97 ILE A C 1
ATOM 763 O O . ILE A 1 97 ? -1.440 1.227 -10.495 1.00 96.88 97 ILE A O 1
ATOM 767 N N . SER A 1 98 ? -3.428 1.571 -11.484 1.00 96.19 98 SER A N 1
ATOM 768 C CA . SER A 1 98 ? -3.015 2.723 -12.291 1.00 96.19 98 SER A CA 1
ATOM 769 C C . SER A 1 98 ? -2.820 3.999 -11.466 1.00 96.19 98 SER A C 1
ATOM 771 O O . SER A 1 98 ? -2.206 4.957 -11.935 1.00 96.19 98 SER A O 1
ATOM 773 N N . SER A 1 99 ? -3.272 4.004 -10.206 1.00 97.06 99 SER A N 1
ATOM 774 C CA . SER A 1 99 ? -3.073 5.131 -9.288 1.00 97.06 99 SER A CA 1
ATOM 775 C C . SER A 1 99 ? -1.622 5.305 -8.829 1.00 97.06 99 SER A C 1
ATOM 777 O O . SER A 1 99 ? -1.262 6.368 -8.317 1.00 97.06 99 SER A O 1
ATOM 779 N N . VAL A 1 100 ? -0.778 4.283 -9.013 1.00 97.50 100 VAL A N 1
ATOM 780 C CA . VAL A 1 100 ? 0.666 4.374 -8.790 1.00 97.50 100 VAL A CA 1
ATOM 781 C C . VAL A 1 100 ? 1.355 4.540 -10.146 1.00 97.50 100 VAL A C 1
ATOM 783 O O . VAL A 1 100 ? 1.361 3.598 -10.940 1.00 97.50 100 VAL A O 1
ATOM 786 N N . PRO A 1 101 ? 1.974 5.701 -10.426 1.00 96.06 101 PRO A N 1
ATOM 787 C CA . PRO A 1 101 ? 2.751 5.890 -11.643 1.00 96.06 101 PRO A CA 1
ATOM 788 C C . PRO A 1 101 ? 3.836 4.819 -11.771 1.00 96.06 101 PRO A C 1
ATOM 790 O O . PRO A 1 101 ? 4.641 4.627 -10.857 1.00 96.06 101 PRO A O 1
ATOM 793 N N . PHE A 1 102 ? 3.896 4.136 -12.917 1.00 97.56 102 PHE A N 1
ATOM 794 C CA . PHE A 1 102 ? 4.781 2.980 -13.083 1.00 97.56 102 PHE A CA 1
ATOM 795 C C . PHE A 1 102 ? 6.271 3.328 -12.910 1.00 97.56 102 PHE A C 1
ATOM 797 O O . PHE A 1 102 ? 7.047 2.507 -12.425 1.00 97.56 102 PHE A O 1
ATOM 804 N N . ILE A 1 103 ? 6.670 4.574 -13.200 1.00 96.44 103 ILE A N 1
ATOM 805 C CA . ILE A 1 103 ? 8.028 5.065 -12.924 1.00 96.44 103 ILE A CA 1
ATOM 806 C C . ILE A 1 103 ? 8.429 4.911 -11.448 1.00 96.44 103 ILE A C 1
ATOM 808 O O . ILE A 1 103 ? 9.564 4.545 -11.152 1.00 96.44 103 ILE A O 1
ATOM 812 N N . GLU A 1 104 ? 7.503 5.094 -10.510 1.00 95.81 104 GLU A N 1
ATOM 813 C CA . GLU A 1 104 ? 7.783 4.943 -9.079 1.00 95.81 104 GLU A CA 1
ATOM 814 C C . GLU A 1 104 ? 7.987 3.479 -8.687 1.00 95.81 104 GLU A C 1
ATOM 816 O O . GLU A 1 104 ? 8.829 3.162 -7.847 1.00 95.81 104 GLU A O 1
ATOM 821 N N . VAL A 1 105 ? 7.263 2.573 -9.348 1.00 97.88 105 VAL A N 1
ATOM 822 C CA . VAL A 1 105 ? 7.441 1.125 -9.200 1.00 97.88 105 VAL A CA 1
ATOM 823 C C . VAL A 1 105 ? 8.805 0.689 -9.744 1.00 97.88 105 VAL A C 1
ATOM 825 O O . VAL A 1 105 ? 9.465 -0.175 -9.171 1.00 97.88 105 VAL A O 1
ATOM 828 N N . LEU A 1 106 ? 9.292 1.309 -10.820 1.00 97.31 106 LEU A N 1
ATOM 829 C CA . LEU A 1 106 ? 10.642 1.041 -11.321 1.00 97.31 106 LEU A CA 1
ATOM 830 C C . LEU A 1 106 ? 11.724 1.556 -10.362 1.00 97.31 106 LEU A C 1
ATOM 832 O O . LEU A 1 106 ? 12.740 0.888 -10.170 1.00 97.31 106 LEU A O 1
ATOM 836 N N . GLN A 1 107 ? 11.499 2.701 -9.714 1.00 94.25 107 GLN A N 1
ATOM 837 C CA . GLN A 1 107 ? 12.458 3.329 -8.799 1.00 94.25 107 GLN A CA 1
ATOM 838 C C . GLN A 1 107 ? 12.698 2.545 -7.501 1.00 94.25 107 GLN A C 1
ATOM 840 O O . GLN A 1 107 ? 13.752 2.718 -6.884 1.00 94.25 107 GLN A O 1
ATOM 845 N N . ILE A 1 108 ? 11.786 1.655 -7.089 1.00 95.12 108 ILE A N 1
ATOM 846 C CA . ILE A 1 108 ? 12.045 0.754 -5.951 1.00 95.12 108 ILE A CA 1
ATOM 847 C C . ILE A 1 108 ? 13.005 -0.389 -6.311 1.00 95.12 108 ILE A C 1
ATOM 849 O O . ILE A 1 108 ? 13.627 -0.961 -5.410 1.00 95.12 108 ILE A O 1
ATOM 853 N N . TRP A 1 109 ? 13.160 -0.677 -7.611 1.00 94.25 109 TRP A N 1
ATOM 854 C CA . TRP A 1 109 ? 14.017 -1.723 -8.177 1.00 94.25 109 TRP A CA 1
ATOM 855 C C . TRP A 1 109 ? 13.761 -3.127 -7.613 1.00 94.25 109 TRP A C 1
ATOM 857 O O . TRP A 1 109 ? 14.696 -3.912 -7.479 1.00 94.25 109 TRP A O 1
ATOM 867 N N . GLU A 1 110 ? 12.500 -3.445 -7.306 1.00 97.56 110 GLU A N 1
ATOM 868 C CA . GLU A 1 110 ? 12.068 -4.766 -6.834 1.00 97.56 110 GLU A CA 1
ATOM 869 C C . GLU A 1 110 ? 11.423 -5.561 -7.980 1.00 97.56 110 GLU A C 1
ATOM 871 O O . GLU A 1 110 ? 10.279 -5.274 -8.351 1.00 97.56 110 GLU A O 1
ATOM 876 N N . PRO A 1 111 ? 12.110 -6.567 -8.557 1.00 97.31 111 PRO A N 1
ATOM 877 C CA . PRO A 1 111 ? 11.648 -7.242 -9.771 1.00 97.31 111 PRO A CA 1
ATOM 878 C C . PRO A 1 111 ? 10.271 -7.890 -9.639 1.00 97.31 111 PRO A C 1
ATOM 880 O O . PRO A 1 111 ? 9.487 -7.846 -10.584 1.00 97.31 111 PRO A O 1
ATOM 883 N N . THR A 1 112 ? 9.959 -8.467 -8.475 1.00 98.50 112 THR A N 1
ATOM 884 C CA . THR A 1 112 ? 8.673 -9.137 -8.246 1.00 98.50 112 THR A CA 1
ATOM 885 C C . THR A 1 112 ? 7.514 -8.143 -8.248 1.00 98.50 112 THR A C 1
ATOM 887 O O . THR A 1 112 ? 6.480 -8.414 -8.847 1.00 98.50 112 THR A O 1
ATOM 890 N N . ILE A 1 113 ? 7.699 -6.958 -7.656 1.00 98.69 113 ILE A N 1
ATOM 891 C CA . ILE A 1 113 ? 6.674 -5.907 -7.657 1.00 98.69 113 ILE A CA 1
ATOM 892 C C . ILE A 1 113 ? 6.541 -5.297 -9.056 1.00 98.69 113 ILE A C 1
ATOM 894 O O . ILE A 1 113 ? 5.428 -5.114 -9.537 1.00 98.69 113 ILE A O 1
ATOM 898 N N . ILE A 1 114 ? 7.655 -5.045 -9.750 1.00 98.50 114 ILE A N 1
ATOM 899 C CA . ILE A 1 114 ? 7.632 -4.563 -11.140 1.00 98.50 114 ILE A CA 1
ATOM 900 C C . ILE A 1 114 ? 6.853 -5.538 -12.029 1.00 98.50 114 ILE A C 1
ATOM 902 O O . ILE A 1 114 ? 5.990 -5.115 -12.796 1.00 98.50 114 ILE A O 1
ATOM 906 N N . ARG A 1 115 ? 7.126 -6.844 -11.902 1.00 98.50 115 ARG A N 1
ATOM 907 C CA . ARG A 1 115 ? 6.408 -7.891 -12.634 1.00 98.50 115 ARG A CA 1
ATOM 908 C C . ARG A 1 115 ? 4.919 -7.870 -12.310 1.00 98.50 115 ARG A C 1
ATOM 910 O O . ARG A 1 115 ? 4.123 -7.838 -13.237 1.00 98.50 115 ARG A O 1
ATOM 917 N N . TYR A 1 116 ? 4.563 -7.808 -11.029 1.00 98.69 116 TYR A N 1
ATOM 918 C CA . TYR A 1 116 ? 3.170 -7.740 -10.605 1.00 98.69 116 TYR A CA 1
ATOM 919 C C . TYR A 1 116 ? 2.426 -6.572 -11.267 1.00 98.69 116 TYR A C 1
ATOM 921 O O . TYR A 1 116 ? 1.361 -6.775 -11.838 1.00 98.69 116 TYR A O 1
ATOM 929 N N . PHE A 1 117 ? 2.998 -5.365 -11.263 1.00 98.56 117 PHE A N 1
ATOM 930 C CA . PHE A 1 117 ? 2.377 -4.201 -11.903 1.00 98.56 117 PHE A CA 1
ATOM 931 C C . PHE A 1 117 ? 2.209 -4.376 -13.419 1.00 98.56 117 PHE A C 1
ATOM 933 O O . PHE A 1 117 ? 1.152 -4.044 -13.951 1.00 98.56 117 PHE A O 1
ATOM 940 N N . LEU A 1 118 ? 3.208 -4.935 -14.112 1.00 97.75 118 LEU A N 1
ATOM 941 C CA . LEU A 1 118 ? 3.107 -5.245 -15.545 1.00 97.75 118 LEU A CA 1
ATOM 942 C C . LEU A 1 118 ? 1.988 -6.253 -15.832 1.00 97.75 118 LEU A C 1
ATOM 944 O O . LEU A 1 118 ? 1.184 -6.037 -16.736 1.00 97.75 118 LEU A O 1
ATOM 948 N N . ASP A 1 119 ? 1.911 -7.319 -15.036 1.00 98.19 119 ASP A N 1
ATOM 949 C CA . ASP A 1 119 ? 0.904 -8.373 -15.185 1.00 98.19 119 ASP A CA 1
ATOM 950 C C . 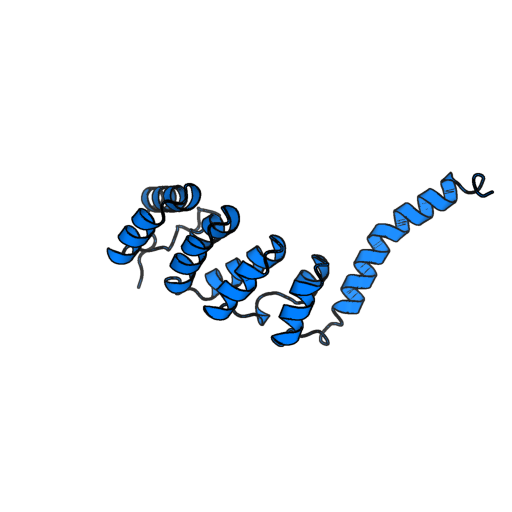ASP A 1 119 ? -0.519 -7.852 -14.896 1.00 98.19 119 ASP A C 1
ATOM 952 O O . ASP A 1 119 ? -1.498 -8.407 -15.392 1.00 98.19 119 ASP A O 1
ATOM 956 N N . HIS A 1 120 ? -0.633 -6.746 -14.153 1.00 97.62 120 HIS A N 1
ATOM 957 C CA . HIS A 1 120 ? -1.889 -6.055 -13.848 1.00 97.62 120 HIS A CA 1
ATOM 958 C C . HIS A 1 120 ? -2.134 -4.819 -14.732 1.00 97.62 120 HIS A C 1
ATOM 960 O O . HIS A 1 120 ? -3.001 -4.004 -14.424 1.00 97.62 120 HIS A O 1
ATOM 966 N N . GLY A 1 121 ? -1.417 -4.685 -15.852 1.00 95.31 121 GLY A N 1
ATOM 967 C CA . GLY A 1 121 ? -1.721 -3.691 -16.884 1.00 95.31 121 GLY A CA 1
ATOM 968 C C . GLY A 1 121 ? -1.140 -2.298 -16.645 1.00 95.31 121 GLY A C 1
ATOM 969 O O . GLY A 1 121 ? -1.653 -1.331 -17.205 1.00 95.31 121 GLY A O 1
ATOM 970 N N . ALA A 1 122 ? -0.081 -2.170 -15.840 1.00 95.38 122 ALA A N 1
ATOM 971 C CA . ALA A 1 122 ? 0.645 -0.910 -15.727 1.00 95.38 122 ALA A CA 1
ATOM 972 C C . ALA A 1 122 ? 1.177 -0.448 -17.095 1.00 95.38 122 ALA A C 1
ATOM 974 O O . ALA A 1 122 ? 1.753 -1.233 -17.852 1.00 95.38 122 ALA A O 1
ATOM 975 N N . ASP A 1 123 ? 1.016 0.842 -17.392 1.00 93.81 123 ASP A N 1
ATOM 976 C CA . ASP A 1 123 ? 1.520 1.432 -18.628 1.00 93.81 123 ASP A CA 1
ATOM 977 C C . ASP A 1 123 ? 3.044 1.582 -18.570 1.00 93.81 123 ASP A C 1
ATOM 979 O O . ASP A 1 123 ? 3.598 2.360 -17.789 1.00 93.81 123 ASP A O 1
ATOM 983 N N . PHE A 1 124 ? 3.725 0.809 -19.410 1.00 94.19 124 PHE A N 1
ATOM 984 C CA . PHE A 1 124 ? 5.177 0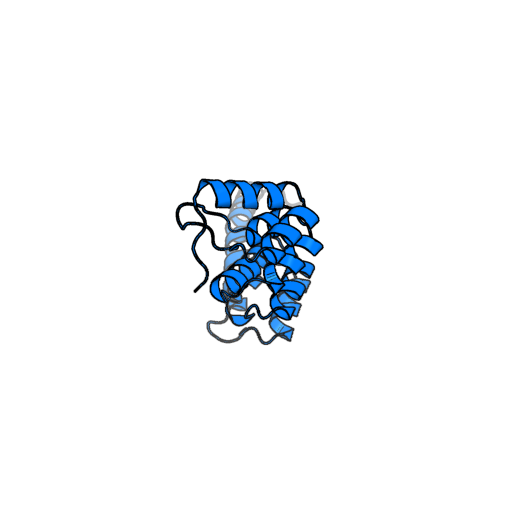.817 -19.545 1.00 94.19 124 PHE A CA 1
ATOM 985 C C . PHE A 1 124 ? 5.663 1.468 -20.847 1.00 94.19 124 PHE A C 1
ATOM 987 O O . PHE A 1 124 ? 6.865 1.441 -21.128 1.00 94.19 124 PHE A O 1
ATOM 994 N N . ILE A 1 125 ? 4.750 2.026 -21.645 1.00 94.75 125 ILE A N 1
ATOM 995 C CA . ILE A 1 125 ? 5.030 2.612 -22.957 1.00 94.75 125 ILE A CA 1
ATOM 996 C C . ILE A 1 125 ? 4.979 4.138 -22.889 1.00 94.75 125 ILE A C 1
ATOM 998 O O . ILE A 1 125 ? 5.933 4.792 -23.322 1.00 94.75 125 ILE A O 1
ATOM 1002 N N . THR A 1 126 ? 3.901 4.709 -22.344 1.00 93.88 126 THR A N 1
ATOM 1003 C CA . THR A 1 126 ? 3.715 6.167 -22.284 1.00 93.88 126 THR A CA 1
ATOM 1004 C C . THR A 1 126 ? 4.831 6.811 -21.473 1.00 93.88 126 THR A C 1
ATOM 1006 O O . THR A 1 126 ? 5.159 6.343 -20.391 1.00 93.88 126 THR A O 1
ATOM 1009 N N . ASP A 1 127 ? 5.454 7.858 -22.018 1.00 94.44 127 ASP A N 1
ATOM 1010 C CA . ASP A 1 127 ? 6.610 8.559 -21.434 1.00 94.44 127 ASP A CA 1
ATOM 1011 C C . ASP A 1 127 ? 7.871 7.697 -21.210 1.00 94.44 127 ASP A C 1
ATOM 1013 O O . ASP A 1 127 ? 8.844 8.150 -20.605 1.00 94.44 127 ASP A O 1
ATOM 1017 N N . SER A 1 128 ? 7.913 6.476 -21.761 1.00 95.88 128 SER A N 1
ATOM 1018 C CA . SER A 1 128 ? 9.085 5.585 -21.732 1.00 95.88 128 SER A CA 1
ATOM 1019 C C . SER A 1 128 ? 9.682 5.377 -20.321 1.00 95.88 128 SER A C 1
ATOM 1021 O O . SER A 1 128 ? 10.881 5.605 -20.117 1.00 95.88 128 SER A O 1
ATOM 1023 N N . PRO A 1 129 ? 8.900 4.904 -19.331 1.00 96.25 129 PRO A N 1
ATOM 1024 C CA . PRO A 1 129 ? 9.292 4.880 -17.919 1.00 96.25 129 PRO A CA 1
ATOM 1025 C C . PRO A 1 129 ? 10.561 4.058 -17.661 1.00 96.25 129 PRO A C 1
ATOM 1027 O O . PRO A 1 129 ? 11.383 4.439 -16.831 1.00 96.25 129 PRO A O 1
ATOM 1030 N N . PHE A 1 130 ? 10.795 2.979 -18.416 1.00 95.94 130 PHE A N 1
ATOM 1031 C CA . PHE A 1 130 ? 12.052 2.224 -18.341 1.00 95.94 130 PHE A CA 1
ATOM 1032 C C . PHE A 1 130 ? 13.276 3.059 -18.727 1.00 95.94 130 PHE A C 1
ATOM 1034 O O . PHE A 1 130 ? 14.295 3.003 -18.039 1.00 95.94 130 PHE A O 1
ATOM 1041 N N . ALA A 1 131 ? 13.188 3.850 -19.800 1.00 95.44 131 ALA A N 1
ATOM 1042 C CA . ALA A 1 131 ? 14.289 4.708 -20.229 1.00 95.44 131 ALA A CA 1
ATOM 1043 C C . ALA A 1 131 ? 14.594 5.777 -19.170 1.00 95.44 131 ALA A C 1
ATOM 1045 O O . ALA A 1 131 ? 15.764 6.007 -18.852 1.00 95.44 131 ALA A O 1
ATOM 1046 N N . VAL A 1 132 ? 13.550 6.370 -18.579 1.00 94.62 132 VAL A N 1
ATOM 1047 C CA . VAL A 1 132 ? 13.677 7.327 -17.471 1.00 94.62 132 VAL A CA 1
ATOM 1048 C C . VAL A 1 132 ? 14.369 6.670 -16.273 1.00 94.62 132 VAL A C 1
ATOM 1050 O O . VAL A 1 132 ? 15.403 7.165 -15.823 1.00 94.62 132 VAL A O 1
ATOM 1053 N N . ALA A 1 133 ? 13.882 5.512 -15.819 1.00 94.12 133 ALA A N 1
ATOM 1054 C CA . ALA A 1 133 ? 14.446 4.800 -14.673 1.00 94.12 133 ALA A CA 1
ATOM 1055 C C . ALA A 1 133 ? 15.917 4.394 -14.889 1.00 94.12 133 ALA A C 1
ATOM 1057 O O . ALA A 1 133 ? 16.759 4.577 -14.004 1.00 94.12 133 ALA A O 1
ATOM 1058 N N . PHE A 1 134 ? 16.266 3.866 -16.068 1.00 93.38 134 PHE A N 1
ATOM 1059 C CA . PHE A 1 134 ? 17.652 3.508 -16.384 1.00 93.38 134 PHE A CA 1
ATOM 1060 C C . PHE A 1 134 ? 18.570 4.727 -16.398 1.00 93.38 134 PHE A C 1
ATOM 1062 O O . PHE A 1 134 ? 19.661 4.669 -15.827 1.00 93.38 134 PHE A O 1
ATOM 1069 N N . ASN A 1 135 ? 18.130 5.834 -17.000 1.00 91.88 135 ASN A N 1
ATOM 1070 C CA . ASN A 1 135 ? 18.902 7.070 -17.028 1.00 91.88 135 ASN A CA 1
ATOM 1071 C C . ASN A 1 135 ? 19.169 7.593 -15.608 1.00 91.88 135 ASN A C 1
ATOM 1073 O O . ASN A 1 135 ? 20.310 7.909 -15.267 1.00 91.88 135 ASN A O 1
ATOM 1077 N N . GLU A 1 136 ? 18.153 7.608 -14.742 1.00 88.44 136 GLU A N 1
ATOM 1078 C CA . GLU A 1 136 ? 18.308 8.004 -13.339 1.00 88.44 136 GLU A CA 1
ATOM 1079 C C . GLU A 1 136 ? 19.328 7.129 -12.602 1.00 88.44 136 GLU A C 1
ATOM 1081 O O . GLU A 1 136 ? 20.253 7.651 -11.970 1.00 88.44 136 GLU A O 1
ATOM 1086 N N . ARG A 1 137 ? 19.229 5.801 -12.733 1.0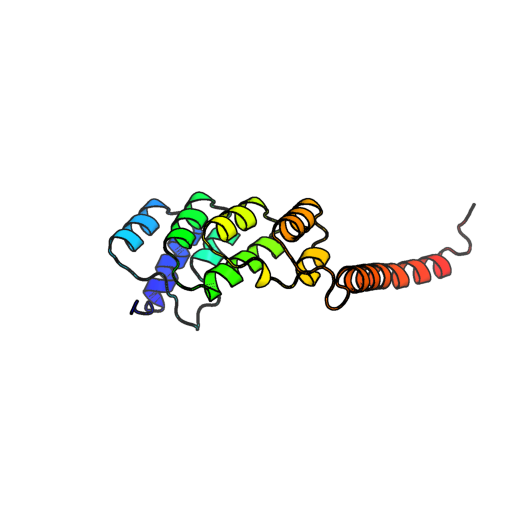0 85.62 137 ARG A N 1
ATOM 1087 C CA . ARG A 1 137 ? 20.159 4.869 -12.080 1.00 85.62 137 ARG A CA 1
ATOM 1088 C C . ARG A 1 137 ? 21.589 5.044 -12.582 1.00 85.62 137 ARG A C 1
ATOM 1090 O O . ARG A 1 137 ? 22.509 5.139 -11.769 1.00 85.62 137 ARG A O 1
ATOM 1097 N N . ILE A 1 138 ? 21.783 5.168 -13.895 1.00 88.25 138 ILE A N 1
ATOM 1098 C CA . ILE A 1 138 ? 23.099 5.447 -14.484 1.00 88.25 138 ILE A CA 1
ATOM 1099 C C . ILE A 1 138 ? 23.651 6.764 -13.937 1.00 88.25 138 ILE A C 1
ATOM 1101 O O . ILE A 1 138 ? 24.795 6.798 -13.489 1.00 88.25 138 ILE A O 1
ATOM 1105 N N . ARG A 1 139 ? 22.848 7.835 -13.894 1.00 85.25 139 ARG A N 1
ATOM 1106 C CA . ARG A 1 139 ? 23.279 9.153 -13.404 1.00 85.25 139 ARG A CA 1
ATOM 1107 C C . ARG A 1 139 ? 23.799 9.096 -11.968 1.00 85.25 139 ARG A C 1
ATOM 1109 O O . ARG A 1 139 ? 24.807 9.737 -11.669 1.00 85.25 139 ARG A O 1
ATOM 1116 N N . THR A 1 140 ? 23.152 8.318 -11.098 1.00 86.00 140 THR A N 1
ATOM 1117 C CA . THR A 1 140 ? 23.586 8.162 -9.697 1.00 86.00 140 THR A CA 1
ATOM 1118 C C . THR A 1 140 ? 24.925 7.434 -9.551 1.00 86.00 140 THR A C 1
ATOM 1120 O O . THR A 1 140 ? 25.689 7.761 -8.647 1.00 86.00 140 THR A O 1
ATOM 1123 N N . ALA A 1 141 ? 25.256 6.510 -10.458 1.00 88.19 141 ALA A N 1
ATOM 1124 C CA . ALA A 1 141 ? 26.519 5.767 -10.439 1.00 88.19 141 ALA A CA 1
ATOM 1125 C C . ALA A 1 141 ? 27.643 6.438 -11.254 1.00 88.19 141 ALA A C 1
ATOM 1127 O O . ALA A 1 141 ? 28.825 6.257 -10.958 1.00 88.19 141 ALA A O 1
ATOM 1128 N N . LEU A 1 142 ? 27.290 7.238 -12.265 1.00 87.88 142 LEU A N 1
ATOM 1129 C CA . LEU A 1 142 ? 28.232 7.815 -13.223 1.00 87.88 142 LEU A CA 1
ATOM 1130 C C . LEU A 1 142 ? 29.232 8.769 -12.566 1.00 87.88 142 LEU A C 1
ATOM 1132 O O . LEU A 1 142 ? 30.423 8.716 -12.869 1.00 87.88 142 LEU A O 1
ATOM 1136 N N . ARG A 1 143 ? 28.765 9.648 -11.671 1.00 86.81 143 ARG A N 1
ATOM 1137 C CA . ARG A 1 143 ? 29.643 10.599 -10.977 1.00 86.81 143 ARG A CA 1
ATOM 1138 C C . ARG A 1 143 ? 30.645 9.884 -10.052 1.00 86.81 143 ARG A C 1
ATOM 1140 O O . ARG A 1 143 ? 31.839 10.097 -10.262 1.00 86.81 143 ARG A O 1
ATOM 1147 N N . PRO A 1 144 ? 30.221 8.995 -9.130 1.00 89.38 144 PRO A N 1
ATOM 1148 C CA . PRO A 1 144 ? 31.155 8.198 -8.330 1.00 89.38 144 PRO A CA 1
ATOM 1149 C C . PRO A 1 144 ? 32.156 7.393 -9.169 1.00 89.38 144 PRO A C 1
ATOM 1151 O O . PRO A 1 144 ? 33.332 7.306 -8.814 1.00 89.38 144 PRO A O 1
ATOM 1154 N N . TRP A 1 145 ? 31.722 6.828 -10.304 1.00 88.81 145 TRP A N 1
ATOM 1155 C CA . TRP A 1 145 ? 32.612 6.107 -11.219 1.00 88.81 145 TRP A CA 1
ATOM 1156 C C . TRP A 1 145 ? 33.689 7.017 -11.823 1.00 88.81 145 TRP A C 1
ATOM 1158 O O . TRP A 1 145 ? 34.866 6.657 -11.808 1.00 88.81 145 TRP A O 1
ATOM 1168 N N . ARG A 1 146 ? 33.315 8.209 -12.312 1.00 88.50 146 ARG A N 1
ATOM 1169 C CA . ARG A 1 146 ? 34.270 9.190 -12.857 1.00 88.50 146 ARG A CA 1
ATOM 1170 C C . ARG A 1 146 ? 35.300 9.621 -11.815 1.00 88.50 146 ARG A C 1
ATOM 1172 O O . ARG A 1 146 ? 36.493 9.564 -12.091 1.00 88.50 146 ARG A O 1
ATOM 1179 N N . GLU A 1 147 ? 34.838 9.979 -10.618 1.00 90.38 147 GLU A N 1
ATOM 1180 C CA . GLU A 1 147 ? 35.701 10.386 -9.501 1.00 90.38 147 GLU A CA 1
ATOM 1181 C C . GLU A 1 147 ? 36.665 9.254 -9.098 1.00 90.38 147 GLU A C 1
ATOM 1183 O O . GLU A 1 147 ? 37.850 9.488 -8.863 1.00 90.38 147 GLU A O 1
ATOM 1188 N N . SER A 1 148 ? 36.189 8.004 -9.093 1.00 88.00 148 SER A N 1
ATOM 1189 C CA . SER A 1 148 ? 37.028 6.828 -8.824 1.00 88.00 148 SER A CA 1
ATOM 1190 C C . SER A 1 148 ? 38.081 6.614 -9.913 1.00 88.00 148 SER A C 1
ATOM 1192 O O . SER A 1 148 ? 39.242 6.362 -9.602 1.00 88.00 148 SER A O 1
ATOM 1194 N N . LYS A 1 149 ? 37.711 6.751 -11.192 1.00 86.69 149 LYS A N 1
ATOM 1195 C CA . LYS A 1 149 ? 38.643 6.612 -12.319 1.00 86.69 149 LYS A CA 1
ATOM 1196 C C . LYS A 1 149 ? 39.757 7.661 -12.272 1.00 86.69 149 LYS A C 1
ATOM 1198 O O . LYS A 1 149 ? 40.906 7.326 -12.534 1.00 86.69 149 LYS A O 1
ATOM 1203 N N . GLU A 1 150 ? 39.434 8.905 -11.930 1.00 88.00 150 GLU A N 1
ATOM 1204 C CA . GLU A 1 150 ? 40.418 9.986 -11.785 1.00 88.00 150 GLU A CA 1
ATOM 1205 C C . GLU A 1 150 ? 41.363 9.719 -10.601 1.00 88.00 150 GLU A C 1
ATOM 1207 O O . GLU A 1 150 ? 42.585 9.761 -10.759 1.00 88.00 150 GLU A O 1
ATOM 1212 N N . LYS A 1 151 ? 40.805 9.350 -9.439 1.00 87.00 151 LYS A N 1
ATOM 1213 C CA . LYS A 1 151 ? 41.552 9.104 -8.194 1.00 87.00 151 LYS A CA 1
ATOM 1214 C C . LYS A 1 151 ? 42.450 7.863 -8.237 1.00 87.00 151 LYS A C 1
ATOM 1216 O O . LYS A 1 151 ? 43.527 7.876 -7.650 1.00 87.00 151 LYS A O 1
ATOM 1221 N N . TYR A 1 152 ? 42.011 6.797 -8.903 1.00 80.38 152 TYR A N 1
ATOM 1222 C CA . TYR A 1 152 ? 42.702 5.503 -8.952 1.00 80.38 152 TYR A CA 1
ATOM 1223 C C . TYR A 1 152 ? 43.316 5.199 -10.327 1.00 80.38 152 TYR A C 1
ATOM 1225 O O . TYR A 1 152 ? 43.654 4.052 -10.606 1.00 80.38 152 TYR A O 1
ATOM 1233 N N . SER A 1 153 ? 43.508 6.213 -11.175 1.00 64.50 153 SER A N 1
ATOM 1234 C CA . SER A 1 153 ? 44.125 6.065 -12.506 1.00 64.50 153 SER A CA 1
ATOM 1235 C C . SER A 1 153 ? 45.534 5.444 -12.486 1.00 64.50 153 SER A C 1
ATOM 1237 O O . SER A 1 153 ? 45.928 4.839 -13.477 1.00 64.50 153 SER A O 1
ATOM 1239 N N . ASN A 1 154 ? 46.244 5.506 -11.350 1.00 59.91 154 ASN A N 1
ATOM 1240 C CA . ASN A 1 154 ? 47.558 4.879 -11.130 1.00 59.91 154 ASN A CA 1
ATOM 1241 C C . ASN A 1 154 ? 47.511 3.537 -10.363 1.00 59.91 154 ASN A C 1
ATOM 1243 O O . ASN A 1 154 ? 48.561 3.024 -9.988 1.00 59.91 154 ASN A O 1
ATOM 1247 N N . ALA A 1 155 ? 46.327 2.990 -10.066 1.00 58.38 155 ALA A N 1
ATOM 1248 C CA . ALA A 1 155 ? 46.157 1.788 -9.237 1.00 58.38 155 ALA A CA 1
ATOM 1249 C C . ALA A 1 155 ? 45.564 0.584 -9.996 1.00 58.38 155 ALA A C 1
ATOM 1251 O O . ALA A 1 155 ? 45.048 -0.345 -9.373 1.00 58.38 155 ALA A O 1
ATOM 1252 N N . ALA A 1 156 ? 45.627 0.585 -11.329 1.00 49.28 156 ALA A N 1
ATOM 1253 C CA . ALA A 1 156 ? 45.436 -0.641 -12.099 1.00 49.28 156 ALA A CA 1
ATOM 1254 C C . ALA A 1 156 ? 46.709 -1.513 -11.997 1.00 49.28 156 ALA A C 1
ATOM 1256 O O . ALA A 1 156 ? 47.802 -0.944 -12.050 1.00 49.28 156 ALA A O 1
ATOM 1257 N N . PRO A 1 157 ? 46.603 -2.848 -11.838 1.00 51.19 157 PRO A N 1
ATOM 1258 C CA . PRO A 1 157 ? 47.692 -3.762 -12.184 1.00 51.19 157 PRO A CA 1
ATOM 1259 C C . PRO A 1 157 ? 48.109 -3.614 -13.651 1.00 51.19 157 PRO A C 1
ATOM 1261 O O . PRO A 1 157 ? 47.219 -3.319 -14.487 1.00 51.19 157 PRO A O 1
#

Radius of gyration: 20.68 Å; chains: 1; bounding box: 70×27×43 Å

pLDDT: mean 93.39, std 8.85, range [48.41, 98.69]